Protein AF-A0A2E7W3U2-F1 (afdb_monomer_lite)

Sequence (146 aa):
MFILIRSLLITGAVSGIVGTTFWSLDQGFLKPFVLSIILQFIGFWIFNTISQRIFSIKERQLENERIAEFSKQGVEVDCAYCKTTNLVPVRFDVDNDFECINCGKPNAIYIGVTVTQKTTPLNVSPLMINTLNPDEQNAIDKLSSE

Structure (mmCIF, N/CA/C/O backbone):
data_AF-A0A2E7W3U2-F1
#
_entry.id   AF-A0A2E7W3U2-F1
#
loop_
_atom_site.group_PDB
_atom_site.id
_atom_site.type_symbol
_atom_site.label_atom_id
_atom_site.label_alt_id
_atom_site.label_comp_id
_atom_site.label_asym_id
_atom_site.label_entity_id
_atom_site.label_seq_id
_atom_site.pdbx_PDB_ins_code
_atom_site.Cartn_x
_atom_site.Cartn_y
_atom_site.Cartn_z
_atom_site.occupancy
_atom_site.B_iso_or_equiv
_atom_site.auth_seq_id
_atom_site.auth_comp_id
_atom_site.auth_asym_id
_atom_site.auth_atom_id
_atom_site.pdbx_PDB_model_num
ATOM 1 N N . MET A 1 1 ? 2.790 -13.403 -25.343 1.00 61.91 1 MET A N 1
ATOM 2 C CA . MET A 1 1 ? 3.566 -13.193 -26.590 1.00 61.91 1 MET A CA 1
ATOM 3 C C . MET A 1 1 ? 3.313 -11.822 -27.228 1.00 61.91 1 MET A C 1
ATOM 5 O O . MET A 1 1 ? 4.278 -11.112 -27.469 1.00 61.91 1 MET A O 1
ATOM 9 N N . PHE A 1 2 ? 2.055 -11.391 -27.409 1.00 76.00 2 PHE A N 1
ATOM 10 C CA . PHE A 1 2 ? 1.711 -10.076 -27.993 1.00 76.00 2 PHE A CA 1
ATOM 11 C C . PHE A 1 2 ? 2.346 -8.856 -27.298 1.00 76.00 2 PHE A C 1
ATOM 13 O O . PHE A 1 2 ? 2.768 -7.916 -27.966 1.00 76.00 2 PHE A O 1
ATOM 20 N N . ILE A 1 3 ? 2.462 -8.882 -25.966 1.00 80.31 3 ILE A N 1
ATOM 21 C CA . ILE A 1 3 ? 3.028 -7.770 -25.179 1.00 80.31 3 ILE A CA 1
ATOM 22 C C . ILE A 1 3 ? 4.522 -7.569 -25.484 1.00 80.31 3 ILE A C 1
ATOM 24 O O . ILE A 1 3 ? 4.974 -6.436 -25.635 1.00 80.31 3 ILE A O 1
ATOM 28 N N . LEU A 1 4 ? 5.273 -8.663 -25.648 1.00 78.12 4 LEU A N 1
ATOM 29 C CA . LEU A 1 4 ? 6.705 -8.612 -25.954 1.00 78.12 4 LEU A CA 1
ATOM 30 C C . LEU A 1 4 ? 6.955 -8.090 -27.371 1.00 78.12 4 LEU A C 1
ATOM 32 O O . LEU A 1 4 ? 7.824 -7.247 -27.567 1.00 78.12 4 LEU A O 1
ATOM 36 N N . ILE A 1 5 ? 6.145 -8.525 -28.341 1.00 83.00 5 ILE A N 1
ATOM 37 C CA . ILE A 1 5 ? 6.244 -8.075 -29.738 1.00 83.00 5 ILE A CA 1
ATOM 38 C C . ILE A 1 5 ? 5.933 -6.578 -29.849 1.00 83.00 5 ILE A C 1
ATOM 40 O O . ILE A 1 5 ? 6.670 -5.840 -30.499 1.00 83.00 5 ILE A O 1
ATOM 44 N N . ARG A 1 6 ? 4.877 -6.108 -29.172 1.00 83.31 6 ARG A N 1
ATOM 45 C CA . ARG A 1 6 ? 4.524 -4.683 -29.139 1.00 83.31 6 ARG A CA 1
ATOM 46 C C . ARG A 1 6 ? 5.644 -3.846 -28.529 1.00 83.31 6 ARG A C 1
ATOM 48 O O . ARG A 1 6 ? 5.964 -2.791 -29.066 1.00 83.31 6 ARG A O 1
ATOM 55 N N . SER A 1 7 ? 6.243 -4.319 -27.437 1.00 81.56 7 SER A N 1
ATOM 56 C CA . SER A 1 7 ? 7.363 -3.616 -26.815 1.00 81.56 7 SER A CA 1
ATOM 57 C C . SER A 1 7 ? 8.562 -3.545 -27.759 1.00 81.56 7 SER A C 1
ATOM 59 O O . SER A 1 7 ? 9.084 -2.458 -27.964 1.00 81.56 7 SER A O 1
ATOM 61 N N . LEU A 1 8 ? 8.943 -4.659 -28.391 1.00 83.06 8 LEU A N 1
ATOM 62 C CA . LEU A 1 8 ? 10.073 -4.705 -29.323 1.00 83.06 8 LEU A CA 1
ATOM 63 C C . LEU A 1 8 ? 9.873 -3.769 -30.528 1.00 83.06 8 LEU A C 1
ATOM 65 O O . LEU A 1 8 ? 10.804 -3.076 -30.929 1.00 83.06 8 LEU A O 1
ATOM 69 N N . LEU A 1 9 ? 8.653 -3.710 -31.075 1.00 86.12 9 LEU A N 1
ATOM 70 C CA . LEU A 1 9 ? 8.306 -2.812 -32.181 1.00 86.12 9 LEU A CA 1
ATOM 71 C C . LEU A 1 9 ? 8.429 -1.337 -31.792 1.00 86.12 9 LEU A C 1
ATOM 73 O O . LEU A 1 9 ? 8.960 -0.547 -32.567 1.00 86.12 9 LEU A O 1
ATOM 77 N N . ILE A 1 10 ? 7.972 -0.961 -30.595 1.00 85.44 10 ILE A N 1
ATOM 78 C CA . ILE A 1 10 ? 8.069 0.423 -30.110 1.00 85.44 10 ILE A CA 1
ATOM 79 C C . ILE A 1 10 ? 9.536 0.798 -29.872 1.00 85.44 10 ILE A C 1
ATOM 81 O O . ILE A 1 10 ? 9.979 1.842 -30.343 1.00 85.44 10 ILE A O 1
ATOM 85 N N . THR A 1 11 ? 10.309 -0.066 -29.208 1.00 87.38 11 THR A N 1
ATOM 86 C CA . THR A 1 11 ? 11.744 0.157 -28.966 1.00 87.38 11 THR A CA 1
ATOM 87 C C . THR A 1 11 ? 12.512 0.277 -30.290 1.00 87.38 11 THR A C 1
ATOM 89 O O . THR A 1 11 ? 13.345 1.170 -30.457 1.00 87.38 11 THR A O 1
ATOM 92 N N . GLY A 1 12 ? 12.186 -0.570 -31.274 1.00 85.69 12 GLY A N 1
ATOM 93 C CA . GLY A 1 12 ? 12.747 -0.525 -32.627 1.00 85.69 12 GLY A CA 1
ATOM 94 C C . GLY A 1 12 ? 12.378 0.745 -33.398 1.00 85.69 12 GLY A C 1
ATOM 95 O O . GLY A 1 12 ? 13.236 1.347 -34.037 1.00 85.69 12 GLY A O 1
ATOM 96 N N . ALA A 1 13 ? 11.130 1.205 -33.298 1.00 88.88 13 ALA A N 1
ATOM 97 C CA . ALA A 1 13 ? 10.684 2.435 -33.949 1.00 88.88 13 ALA A CA 1
ATOM 98 C C . ALA A 1 13 ? 11.379 3.677 -33.367 1.00 88.88 13 ALA A C 1
ATOM 100 O O . ALA A 1 13 ? 11.886 4.510 -34.117 1.00 88.88 13 ALA A O 1
ATOM 101 N N . VAL A 1 14 ? 11.463 3.783 -32.035 1.00 88.38 14 VAL A N 1
ATOM 102 C CA . VAL A 1 14 ? 12.111 4.923 -31.364 1.00 88.38 14 VAL A CA 1
ATOM 103 C C . VAL A 1 14 ? 13.614 4.942 -31.646 1.00 88.38 14 VAL A C 1
ATOM 105 O O . VAL A 1 14 ? 14.163 5.990 -31.980 1.00 88.38 14 VAL A O 1
ATOM 108 N N . SER A 1 15 ? 14.285 3.789 -31.561 1.00 87.81 15 SER A N 1
ATOM 109 C CA . SER A 1 15 ? 15.713 3.689 -31.897 1.00 87.81 15 SER A CA 1
ATOM 110 C C . SER A 1 15 ? 15.986 3.954 -33.380 1.00 87.81 15 SER A C 1
ATOM 112 O O . SER A 1 15 ? 16.972 4.610 -33.709 1.00 87.81 1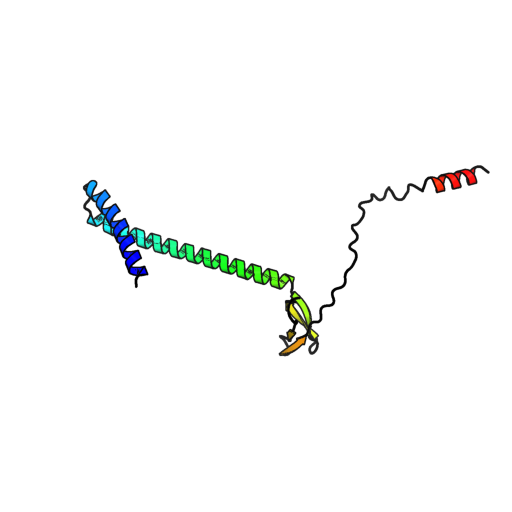5 SER A O 1
ATOM 114 N N . GLY A 1 16 ? 15.087 3.529 -34.272 1.00 85.38 16 GLY A N 1
ATOM 115 C CA . GLY A 1 16 ? 15.144 3.830 -35.701 1.00 85.38 16 GLY A CA 1
ATOM 116 C C . GLY A 1 16 ? 15.087 5.330 -35.988 1.00 85.38 16 GLY A C 1
ATOM 117 O O . GLY A 1 16 ? 15.941 5.834 -36.713 1.00 85.38 16 GLY A O 1
ATOM 118 N N . ILE A 1 17 ? 14.158 6.060 -35.358 1.00 87.81 17 ILE A N 1
ATOM 119 C CA . ILE A 1 17 ? 14.060 7.524 -35.493 1.00 87.81 17 ILE A CA 1
ATOM 120 C C . ILE A 1 17 ? 15.371 8.191 -35.054 1.00 87.81 17 ILE A C 1
ATOM 122 O O . ILE A 1 17 ? 15.937 8.982 -35.806 1.00 87.81 17 ILE A O 1
ATOM 126 N N . VAL A 1 18 ? 15.902 7.819 -33.885 1.00 86.12 18 VAL A N 1
ATOM 127 C CA . VAL A 1 18 ? 17.179 8.354 -33.379 1.00 86.12 18 VAL A CA 1
ATOM 128 C C . VAL A 1 18 ? 18.353 7.991 -34.299 1.00 86.12 18 VAL A C 1
ATOM 130 O O . VAL A 1 18 ? 19.235 8.808 -34.535 1.00 86.12 18 VAL A O 1
ATOM 133 N N . GLY A 1 19 ? 18.368 6.790 -34.876 1.00 83.38 19 GLY A N 1
ATOM 134 C CA . GLY A 1 19 ? 19.380 6.403 -35.860 1.00 83.38 19 GLY A CA 1
ATOM 135 C C . GLY A 1 19 ? 19.318 7.260 -37.129 1.00 83.38 19 GLY A C 1
ATOM 136 O O . GLY A 1 19 ? 20.352 7.714 -37.619 1.00 83.38 19 GLY A O 1
ATOM 137 N N . THR A 1 20 ? 18.112 7.525 -37.647 1.00 84.31 20 THR A N 1
ATOM 138 C CA . THR A 1 20 ? 17.925 8.329 -38.868 1.00 84.31 20 THR A CA 1
ATOM 139 C C . THR A 1 20 ? 18.300 9.798 -38.687 1.00 84.31 20 THR A C 1
ATOM 141 O O . THR A 1 20 ? 18.879 10.388 -39.597 1.00 84.31 20 THR A O 1
ATOM 144 N N . THR A 1 21 ? 18.044 10.389 -37.515 1.00 83.00 21 THR A N 1
ATOM 145 C CA . THR A 1 21 ? 18.410 11.788 -37.246 1.00 83.00 21 THR A CA 1
ATOM 146 C C . THR A 1 21 ? 19.923 11.978 -37.184 1.00 83.00 21 THR A C 1
ATOM 148 O O . THR A 1 21 ? 20.436 12.963 -37.708 1.00 83.00 21 THR A O 1
ATOM 151 N N . PHE A 1 22 ? 20.653 11.017 -36.617 1.00 81.62 22 PHE A N 1
ATOM 152 C CA . PHE A 1 22 ? 22.115 11.057 -36.581 1.00 81.62 22 PHE A CA 1
ATOM 153 C C . PHE A 1 22 ? 22.768 10.698 -37.921 1.00 81.62 22 PHE A C 1
ATOM 155 O O . PHE A 1 22 ? 23.828 11.237 -38.235 1.00 81.62 22 PHE A O 1
ATOM 162 N N . TRP A 1 23 ? 22.123 9.869 -38.751 1.00 79.12 23 TRP A N 1
ATOM 163 C CA . TRP A 1 23 ? 22.583 9.640 -40.124 1.00 79.12 23 TRP A CA 1
ATOM 164 C C . TRP A 1 23 ? 22.572 10.930 -40.956 1.00 79.12 23 TRP A C 1
ATOM 166 O O . TRP A 1 23 ? 23.508 11.176 -41.710 1.00 79.12 23 TRP A O 1
ATOM 176 N N . SER A 1 24 ? 21.583 11.806 -40.746 1.00 80.25 24 SER A N 1
ATOM 177 C CA . SER A 1 24 ? 21.532 13.133 -41.382 1.00 80.25 24 SER A CA 1
ATOM 178 C C . SER A 1 24 ? 22.647 14.092 -40.929 1.00 80.25 24 SER A C 1
ATOM 180 O O . SER A 1 24 ? 22.813 15.147 -41.536 1.00 80.25 24 SER A O 1
ATOM 182 N N . LEU A 1 25 ? 23.388 13.755 -39.869 1.00 82.25 25 LEU A N 1
ATOM 183 C CA . LEU A 1 25 ? 24.505 14.529 -39.312 1.00 82.25 25 LEU A CA 1
ATOM 184 C C . LEU A 1 25 ? 25.873 13.918 -39.678 1.00 82.25 25 LEU A C 1
ATOM 186 O O . LEU A 1 25 ? 26.872 14.207 -39.022 1.00 82.25 25 LEU A O 1
ATOM 190 N N . ASP A 1 26 ? 25.911 13.044 -40.691 1.00 79.44 26 ASP A N 1
ATOM 191 C CA . ASP A 1 26 ? 27.107 12.352 -41.203 1.00 79.44 26 ASP A CA 1
ATOM 192 C C . ASP A 1 26 ? 27.824 11.441 -40.180 1.00 79.44 26 ASP A C 1
ATOM 194 O O . ASP A 1 26 ? 28.917 10.920 -40.409 1.00 79.44 26 ASP A O 1
ATOM 198 N N . GLN A 1 27 ? 27.181 11.173 -39.040 1.00 73.06 27 GLN A N 1
ATOM 199 C CA . GLN A 1 27 ? 27.623 10.179 -38.070 1.00 73.06 27 GLN A CA 1
ATOM 200 C C . GLN A 1 27 ? 26.844 8.886 -38.311 1.00 73.06 27 GLN A C 1
ATOM 202 O O . GLN A 1 27 ? 25.679 8.770 -37.947 1.00 73.06 27 GLN A O 1
ATOM 207 N N . GLY A 1 28 ? 27.484 7.916 -38.971 1.00 80.69 28 GLY A N 1
ATOM 208 C CA . GLY A 1 28 ? 26.854 6.681 -39.453 1.00 80.69 28 GLY A CA 1
ATOM 209 C C . GLY A 1 28 ? 25.810 6.047 -38.513 1.00 80.69 28 GLY A C 1
ATOM 210 O O . GLY A 1 28 ? 26.021 5.923 -37.309 1.00 80.69 28 GLY A O 1
ATOM 211 N N . PHE A 1 29 ? 24.711 5.575 -39.108 1.00 83.31 29 PHE A N 1
ATOM 212 C CA . PHE A 1 29 ? 23.467 5.108 -38.470 1.00 83.31 29 PHE A CA 1
ATOM 213 C C . PHE A 1 29 ? 23.632 4.108 -37.310 1.00 83.31 29 PHE A C 1
ATOM 215 O O . PHE A 1 29 ? 22.873 4.113 -36.341 1.00 83.31 29 PHE A O 1
ATOM 222 N N . LEU A 1 30 ? 24.626 3.227 -37.400 1.00 83.12 30 LEU A N 1
ATOM 223 C CA . LEU A 1 30 ? 24.712 2.029 -36.562 1.00 83.12 30 LEU A CA 1
ATOM 224 C C . LEU A 1 30 ? 25.099 2.339 -35.103 1.00 83.12 30 LEU A C 1
ATOM 226 O O . LEU A 1 30 ? 24.573 1.723 -34.177 1.00 83.12 30 LEU A O 1
ATOM 230 N N . LYS A 1 31 ? 25.975 3.328 -34.882 1.00 84.81 31 LYS A N 1
ATOM 231 C CA . LYS A 1 31 ? 26.423 3.747 -33.540 1.00 84.81 31 LYS A CA 1
ATOM 232 C C . LYS A 1 31 ? 25.294 4.353 -32.678 1.00 84.81 31 LYS A C 1
ATOM 234 O O . LYS A 1 31 ? 25.079 3.853 -31.573 1.00 84.81 31 LYS A O 1
ATOM 239 N N . PRO A 1 32 ? 24.553 5.382 -33.136 1.00 86.56 32 PRO A N 1
ATOM 240 C CA . PRO A 1 32 ? 23.467 5.991 -32.361 1.00 86.56 32 PRO A CA 1
ATOM 241 C C . PRO A 1 32 ? 22.279 5.039 -32.168 1.00 86.56 32 PRO A C 1
ATOM 243 O O . PRO A 1 32 ? 21.644 5.063 -31.114 1.00 86.56 32 PRO A O 1
ATOM 246 N N . PHE A 1 33 ? 22.017 4.147 -33.131 1.00 86.44 33 PHE A N 1
ATOM 247 C CA . PHE A 1 33 ? 20.966 3.135 -33.022 1.00 86.44 33 PHE A CA 1
ATOM 248 C C . PHE A 1 33 ? 21.196 2.199 -31.825 1.00 86.44 33 PHE A C 1
ATOM 250 O O . PHE A 1 33 ? 20.342 2.105 -30.942 1.00 86.44 33 PHE A O 1
ATOM 257 N N . VAL A 1 34 ? 22.377 1.575 -31.732 1.00 87.06 34 VAL A N 1
ATOM 258 C CA . VAL A 1 34 ? 22.712 0.657 -30.627 1.00 87.06 34 VAL A CA 1
ATOM 259 C C . VAL A 1 34 ? 22.729 1.385 -29.281 1.00 87.06 34 VAL A C 1
ATOM 261 O O . VAL A 1 34 ? 22.192 0.875 -28.297 1.00 87.06 34 VAL A O 1
ATOM 264 N N . LEU A 1 35 ? 23.278 2.604 -29.240 1.00 88.69 35 LEU A N 1
ATOM 265 C CA . LEU A 1 35 ? 23.303 3.420 -28.025 1.00 88.69 35 LEU A CA 1
ATOM 266 C C . LEU A 1 35 ? 21.886 3.729 -27.517 1.00 88.69 35 LEU A C 1
ATOM 268 O O . LEU A 1 35 ? 21.615 3.618 -26.321 1.00 88.69 35 LEU A O 1
ATOM 272 N N . SER A 1 36 ? 20.969 4.071 -28.424 1.00 88.88 36 SER A N 1
ATOM 273 C CA . SER A 1 36 ? 19.583 4.383 -28.069 1.00 88.88 36 SER A CA 1
ATOM 274 C C . SER A 1 36 ? 18.829 3.171 -27.511 1.00 88.88 36 SER A C 1
ATOM 276 O O . SER A 1 36 ? 18.055 3.328 -26.569 1.00 88.88 36 SER A O 1
ATOM 278 N N . ILE A 1 37 ? 19.093 1.961 -28.018 1.00 89.38 37 ILE A N 1
ATOM 279 C CA . ILE A 1 37 ? 18.500 0.722 -27.494 1.00 89.38 37 ILE A CA 1
ATOM 280 C C . ILE A 1 37 ? 18.967 0.478 -26.060 1.00 89.38 37 ILE A C 1
ATOM 282 O O . ILE A 1 37 ? 18.144 0.235 -25.179 1.00 89.38 37 ILE A O 1
ATOM 286 N N . ILE A 1 38 ? 20.274 0.587 -25.806 1.00 91.06 38 ILE A N 1
ATOM 287 C CA . ILE A 1 38 ? 20.842 0.400 -24.464 1.00 91.06 38 ILE A CA 1
ATOM 288 C C . ILE A 1 38 ? 20.224 1.402 -23.483 1.00 91.06 38 ILE A C 1
ATOM 290 O O . ILE A 1 38 ? 19.775 1.019 -22.401 1.00 91.06 38 ILE A O 1
ATOM 294 N N . LEU A 1 39 ? 20.136 2.674 -23.879 1.00 90.69 39 LEU A N 1
ATOM 295 C CA . LEU A 1 39 ? 19.552 3.720 -23.044 1.00 90.69 39 LEU A CA 1
ATOM 296 C C . LEU A 1 39 ? 18.069 3.457 -22.742 1.00 90.69 39 LEU A C 1
ATOM 298 O O . LEU A 1 39 ? 17.636 3.636 -21.605 1.00 90.69 39 LEU A O 1
ATOM 302 N N . GLN A 1 40 ? 17.299 2.992 -23.729 1.00 89.62 40 GLN A N 1
ATOM 303 C CA . GLN A 1 40 ? 15.891 2.636 -23.541 1.00 89.62 40 GLN A CA 1
ATOM 304 C C . GLN A 1 40 ? 15.719 1.472 -22.558 1.00 89.62 40 GLN A C 1
ATOM 306 O O . GLN A 1 40 ? 14.835 1.533 -21.705 1.00 89.62 40 GLN A O 1
ATOM 311 N N . PHE A 1 41 ? 16.581 0.451 -22.612 1.00 90.81 41 PHE A N 1
ATOM 312 C CA . PHE A 1 41 ? 16.555 -0.653 -21.646 1.00 90.81 41 PHE A CA 1
ATOM 313 C C . PHE A 1 41 ? 16.864 -0.187 -20.220 1.00 90.81 41 PHE A C 1
ATOM 315 O O . PHE A 1 41 ? 16.151 -0.560 -19.287 1.00 90.81 41 PHE A O 1
ATOM 322 N N . ILE A 1 42 ? 17.885 0.658 -20.048 1.00 92.31 42 ILE A N 1
ATOM 323 C CA . ILE A 1 42 ? 18.246 1.216 -18.737 1.00 92.31 42 ILE A CA 1
ATOM 324 C C . ILE A 1 42 ? 17.103 2.083 -18.196 1.00 92.31 42 ILE A C 1
ATOM 326 O O . ILE A 1 42 ? 16.680 1.910 -17.052 1.00 92.31 42 ILE A O 1
ATOM 330 N N . GLY A 1 43 ? 16.558 2.978 -19.024 1.00 90.62 43 GLY A N 1
ATOM 331 C CA . GLY A 1 43 ? 15.437 3.837 -18.647 1.00 90.62 43 GLY A CA 1
ATOM 332 C C . GLY A 1 43 ? 14.200 3.032 -18.248 1.00 90.62 43 GLY A C 1
ATOM 333 O O . GLY A 1 43 ? 13.586 3.312 -17.219 1.00 90.62 43 GLY A O 1
ATOM 334 N N . PHE A 1 44 ? 13.877 1.982 -19.005 1.00 90.94 44 PHE A N 1
ATOM 335 C CA . PHE A 1 44 ? 12.764 1.091 -18.689 1.00 90.94 44 PHE A CA 1
ATOM 336 C C . PHE A 1 44 ? 12.976 0.340 -17.369 1.00 90.94 44 PHE A C 1
ATOM 338 O O . PHE A 1 44 ? 12.053 0.248 -16.560 1.00 90.94 44 PHE A O 1
ATOM 345 N N . TRP A 1 45 ? 14.189 -0.156 -17.112 1.00 90.31 45 TRP A N 1
ATOM 346 C CA . TRP A 1 45 ? 14.517 -0.840 -15.860 1.00 90.31 45 TRP A CA 1
ATOM 347 C C . TRP A 1 45 ? 14.345 0.072 -14.638 1.00 90.31 45 TRP A C 1
ATOM 349 O O . TRP A 1 45 ? 13.714 -0.322 -13.650 1.00 90.31 45 TRP A O 1
ATOM 359 N N . ILE A 1 46 ? 14.831 1.315 -14.725 1.00 93.56 46 ILE A N 1
ATOM 360 C CA . ILE A 1 46 ? 14.662 2.321 -13.669 1.00 93.56 46 ILE A CA 1
ATOM 361 C C . ILE A 1 46 ? 13.177 2.641 -13.474 1.00 93.56 46 ILE A C 1
ATOM 363 O O . ILE A 1 46 ? 12.676 2.589 -12.350 1.00 93.56 46 ILE A O 1
ATOM 367 N N . PHE A 1 47 ? 12.455 2.925 -14.559 1.00 93.50 47 PHE A N 1
ATOM 368 C CA . PHE A 1 47 ? 11.037 3.270 -14.501 1.00 93.50 47 PHE A CA 1
ATOM 369 C C . PHE A 1 47 ? 10.189 2.154 -13.882 1.00 93.50 47 PHE A C 1
ATOM 371 O O . PHE A 1 47 ? 9.340 2.421 -13.029 1.00 93.50 47 PHE A O 1
ATOM 378 N N . ASN A 1 48 ? 10.441 0.901 -14.266 1.00 91.44 48 ASN A N 1
ATOM 379 C CA . ASN A 1 48 ? 9.739 -0.251 -13.713 1.00 91.44 48 ASN A CA 1
ATOM 380 C C . ASN A 1 48 ? 10.038 -0.417 -12.215 1.00 91.44 48 ASN A C 1
ATOM 382 O O . ASN A 1 48 ? 9.120 -0.604 -11.418 1.00 91.44 48 ASN A O 1
ATOM 386 N N . THR A 1 49 ? 11.302 -0.253 -11.814 1.00 92.50 49 THR A N 1
ATOM 387 C CA . THR A 1 49 ? 11.714 -0.319 -10.403 1.00 92.50 49 THR A CA 1
ATOM 388 C C . THR A 1 49 ? 11.030 0.759 -9.561 1.00 92.50 49 THR A C 1
ATOM 390 O O . THR A 1 49 ? 10.526 0.474 -8.474 1.00 92.50 49 THR A O 1
ATOM 393 N N . ILE A 1 50 ? 10.979 2.000 -10.052 1.00 94.31 50 ILE A N 1
ATOM 394 C CA . ILE A 1 50 ? 10.321 3.109 -9.349 1.00 94.31 50 ILE A CA 1
ATOM 395 C C . ILE A 1 50 ? 8.811 2.877 -9.276 1.00 94.31 50 ILE A C 1
ATOM 397 O O . ILE A 1 50 ? 8.224 3.015 -8.204 1.00 94.31 50 ILE A O 1
ATOM 401 N N . SER A 1 51 ? 8.187 2.481 -10.386 1.00 90.81 51 SER A N 1
ATOM 402 C CA . SER A 1 51 ? 6.744 2.241 -10.440 1.00 90.81 51 SER A CA 1
ATOM 403 C C . SER A 1 51 ? 6.328 1.165 -9.442 1.00 90.81 51 SER A C 1
ATOM 405 O O . SER A 1 51 ? 5.444 1.404 -8.623 1.00 90.81 51 SER A O 1
ATOM 407 N N . GLN A 1 52 ? 7.018 0.021 -9.430 1.00 90.44 52 GLN A N 1
ATOM 408 C CA . GLN A 1 52 ? 6.749 -1.058 -8.476 1.00 90.44 52 GLN A CA 1
ATOM 409 C C . GLN A 1 52 ? 6.898 -0.596 -7.022 1.00 90.44 52 GLN A C 1
ATOM 411 O O . GLN A 1 52 ? 6.050 -0.910 -6.186 1.00 90.44 52 GLN A O 1
ATOM 416 N N . ARG A 1 53 ? 7.922 0.214 -6.718 1.00 91.81 53 ARG A N 1
ATOM 417 C CA . ARG A 1 53 ? 8.086 0.794 -5.377 1.00 91.81 53 ARG A CA 1
ATOM 418 C C . ARG A 1 53 ? 6.904 1.683 -4.996 1.00 91.81 53 ARG A C 1
ATOM 420 O O . ARG A 1 53 ? 6.372 1.516 -3.903 1.00 91.81 53 ARG A O 1
ATOM 427 N N . ILE A 1 54 ? 6.452 2.568 -5.884 1.00 93.31 54 ILE A N 1
ATOM 428 C CA . ILE A 1 54 ? 5.304 3.451 -5.617 1.00 93.31 54 ILE A CA 1
ATOM 429 C C . ILE A 1 54 ? 4.034 2.637 -5.339 1.00 93.31 54 ILE A C 1
ATOM 431 O O . ILE A 1 54 ? 3.325 2.941 -4.381 1.00 93.31 54 ILE A O 1
ATOM 435 N N . PHE A 1 55 ? 3.759 1.595 -6.130 1.00 92.06 55 PHE A N 1
ATOM 436 C CA . PHE A 1 55 ? 2.602 0.724 -5.896 1.00 92.06 55 PHE A CA 1
ATOM 437 C C . PHE A 1 55 ? 2.691 0.021 -4.539 1.00 92.06 55 PHE A C 1
ATOM 439 O O . PHE A 1 55 ? 1.749 0.106 -3.756 1.00 92.06 55 PHE A O 1
ATOM 446 N N . SER A 1 56 ? 3.850 -0.551 -4.205 1.00 89.75 56 SER A N 1
ATOM 447 C CA . SER A 1 56 ? 4.035 -1.239 -2.921 1.00 89.75 56 SER A CA 1
ATOM 448 C C . SER A 1 56 ? 3.883 -0.314 -1.704 1.00 89.75 56 SER A C 1
ATOM 450 O O . SER A 1 56 ? 3.385 -0.729 -0.661 1.00 89.75 56 SER A O 1
ATOM 452 N N . ILE A 1 57 ? 4.277 0.960 -1.823 1.00 92.75 57 ILE A N 1
ATOM 453 C CA . ILE A 1 57 ? 4.102 1.950 -0.751 1.00 92.75 57 ILE A CA 1
ATOM 454 C C . ILE A 1 57 ? 2.620 2.280 -0.566 1.00 92.75 57 ILE A C 1
ATOM 456 O O . ILE A 1 57 ? 2.151 2.333 0.568 1.00 92.75 57 ILE A O 1
ATOM 460 N N . LYS A 1 58 ? 1.877 2.470 -1.663 1.00 93.50 58 LYS A N 1
ATOM 461 C CA . LYS A 1 58 ? 0.435 2.748 -1.604 1.00 93.50 58 LYS A CA 1
ATOM 462 C C . LYS A 1 58 ? -0.349 1.584 -1.006 1.00 93.50 58 LYS A C 1
ATOM 464 O O . LYS A 1 58 ? -1.227 1.816 -0.185 1.00 93.50 58 LYS A O 1
ATOM 469 N N . GLU A 1 59 ? -0.015 0.349 -1.372 1.00 93.50 59 GLU A N 1
ATOM 470 C CA . GLU A 1 59 ? -0.641 -0.845 -0.789 1.00 93.50 59 GLU A CA 1
ATOM 471 C C . GLU A 1 59 ? -0.428 -0.908 0.724 1.00 93.50 59 GLU A C 1
ATOM 473 O O . GLU A 1 59 ? -1.391 -1.056 1.471 1.00 93.50 59 GLU A O 1
ATOM 478 N N . ARG A 1 60 ? 0.807 -0.682 1.189 1.00 92.31 60 ARG A N 1
ATOM 479 C CA . ARG A 1 60 ? 1.119 -0.639 2.627 1.00 92.31 60 ARG A CA 1
ATOM 480 C C . ARG A 1 60 ? 0.393 0.486 3.360 1.00 92.31 60 ARG A C 1
ATOM 482 O O . ARG A 1 60 ? -0.005 0.308 4.504 1.00 92.31 60 ARG A O 1
ATOM 489 N N . GLN A 1 61 ? 0.232 1.650 2.730 1.00 94.00 61 GLN A N 1
ATOM 490 C CA . GLN A 1 61 ? -0.530 2.754 3.320 1.00 94.00 61 GLN A CA 1
ATOM 491 C C . GLN A 1 61 ? -2.008 2.393 3.482 1.00 94.00 61 GLN A C 1
ATOM 493 O O . GLN A 1 61 ? -2.556 2.609 4.558 1.00 94.00 61 GLN A O 1
ATOM 498 N N . LEU A 1 62 ? -2.620 1.792 2.460 1.00 92.38 62 LEU A N 1
ATOM 499 C CA . LEU A 1 62 ? -4.013 1.343 2.515 1.00 92.38 62 LEU A CA 1
ATOM 500 C C . LEU A 1 62 ? -4.222 0.229 3.546 1.00 92.38 62 LEU A C 1
ATOM 502 O O . LEU A 1 62 ? -5.237 0.206 4.236 1.00 92.38 62 LEU A O 1
ATOM 506 N N . GLU A 1 63 ? -3.270 -0.694 3.666 1.00 91.06 63 GLU A N 1
ATOM 507 C CA . GLU A 1 63 ? -3.311 -1.747 4.681 1.00 91.06 63 GLU A CA 1
ATOM 508 C C . GLU A 1 63 ? -3.202 -1.163 6.095 1.00 91.06 63 GLU A C 1
ATOM 510 O O . GLU A 1 63 ? -4.022 -1.478 6.956 1.00 91.06 63 GLU A O 1
ATOM 515 N N . ASN A 1 64 ? -2.262 -0.241 6.315 1.00 91.06 64 ASN A N 1
ATOM 516 C CA . ASN A 1 64 ? -2.120 0.454 7.593 1.00 91.06 64 ASN A CA 1
ATOM 517 C C . ASN A 1 64 ? -3.361 1.277 7.951 1.00 91.06 64 ASN A C 1
ATOM 519 O O . ASN A 1 64 ? -3.743 1.311 9.117 1.00 91.06 64 ASN A O 1
ATOM 523 N N . GLU A 1 65 ? -3.994 1.932 6.977 1.00 89.38 65 GLU A N 1
ATOM 524 C CA . GLU A 1 65 ? -5.227 2.689 7.196 1.00 89.38 65 GLU A CA 1
ATOM 525 C C . GLU A 1 65 ? -6.379 1.769 7.607 1.00 89.38 65 GLU A C 1
ATOM 527 O O . GLU A 1 65 ? -7.053 2.054 8.595 1.00 89.38 65 GLU A O 1
ATOM 532 N N . ARG A 1 66 ? -6.532 0.608 6.953 1.00 83.69 66 ARG A N 1
ATOM 533 C CA . ARG A 1 66 ? -7.495 -0.415 7.391 1.00 83.69 66 ARG A CA 1
ATOM 534 C C . ARG A 1 66 ? -7.207 -0.894 8.807 1.00 83.69 66 ARG A C 1
ATOM 536 O O . ARG A 1 66 ? -8.123 -0.953 9.618 1.00 83.69 66 ARG A O 1
ATOM 543 N N . ILE A 1 67 ? -5.953 -1.223 9.126 1.00 82.06 67 ILE A N 1
ATOM 544 C CA . ILE A 1 67 ? -5.570 -1.665 10.477 1.00 82.06 67 ILE A CA 1
ATOM 545 C C . ILE A 1 67 ? -5.860 -0.562 11.504 1.00 82.06 67 ILE A C 1
ATOM 547 O O . ILE A 1 67 ? -6.349 -0.861 12.590 1.00 82.06 67 ILE A O 1
ATOM 551 N N . ALA A 1 68 ? -5.601 0.704 11.170 1.00 83.62 68 ALA A N 1
ATOM 552 C CA . ALA A 1 68 ? -5.877 1.845 12.039 1.00 83.62 68 ALA A CA 1
ATOM 553 C C . ALA A 1 68 ? -7.381 2.105 12.226 1.00 83.62 68 ALA A C 1
ATOM 555 O O . ALA A 1 68 ? -7.805 2.582 13.276 1.00 83.62 68 ALA A O 1
ATOM 556 N N . GLU A 1 69 ? -8.202 1.821 11.221 1.00 79.94 69 GLU A N 1
ATOM 557 C CA . GLU A 1 69 ? -9.655 1.906 11.339 1.00 79.94 69 GLU A CA 1
ATOM 558 C C . GLU A 1 69 ? -10.212 0.754 12.183 1.00 79.94 69 GLU A C 1
ATOM 560 O O . GLU A 1 69 ? -11.011 0.989 13.090 1.00 79.94 69 GLU A O 1
ATOM 565 N N . PHE A 1 70 ? -9.706 -0.466 11.982 1.00 72.25 70 PHE A N 1
ATOM 566 C CA . PHE A 1 70 ? -10.046 -1.613 12.824 1.00 72.25 70 PHE A CA 1
ATOM 567 C C . PHE A 1 70 ? -9.582 -1.435 14.272 1.00 72.25 70 PHE A C 1
ATOM 569 O O . PHE A 1 70 ? -10.308 -1.808 15.191 1.00 72.25 70 PHE A O 1
ATOM 576 N N . SER A 1 71 ? -8.417 -0.824 14.506 1.00 71.12 71 SER A N 1
ATOM 577 C CA . SER A 1 71 ? -7.916 -0.591 15.865 1.00 71.12 71 SER A CA 1
ATOM 578 C C . SER A 1 71 ? -8.744 0.439 16.634 1.00 71.12 71 SER A C 1
ATOM 580 O O . SER A 1 71 ? -8.875 0.317 17.848 1.00 71.12 71 SER A O 1
ATOM 582 N N . LYS A 1 72 ? -9.377 1.405 15.952 1.00 72.06 72 LYS A N 1
ATOM 583 C CA . LYS A 1 72 ? -10.326 2.346 16.580 1.00 72.06 72 LYS A CA 1
ATOM 584 C C . LYS A 1 72 ? -11.627 1.683 17.040 1.00 72.06 72 LYS A C 1
ATOM 586 O O . LYS A 1 72 ? -12.313 2.248 17.884 1.00 72.06 72 LYS A O 1
ATOM 591 N N . GLN A 1 73 ? -11.977 0.529 16.475 1.00 75.31 73 GLN A N 1
ATOM 592 C CA . GLN A 1 73 ? -13.193 -0.228 16.800 1.00 75.31 73 GLN A CA 1
ATOM 593 C C . GLN A 1 73 ? -12.905 -1.443 17.702 1.00 75.31 73 GLN A C 1
ATOM 595 O O . GLN A 1 73 ? -13.811 -2.217 18.010 1.00 75.31 73 GLN A O 1
ATOM 600 N N . GLY A 1 74 ? -11.648 -1.629 18.120 1.00 80.56 74 GLY A N 1
ATOM 601 C CA . GLY A 1 74 ? -11.251 -2.683 19.046 1.00 80.56 74 GLY A CA 1
ATOM 602 C C . GLY A 1 74 ? -11.697 -2.367 20.469 1.00 80.56 74 GLY A C 1
ATOM 603 O O . GLY A 1 74 ? -11.380 -1.302 20.993 1.00 80.56 74 GLY A O 1
ATOM 604 N N . VAL A 1 75 ? -12.406 -3.299 21.104 1.00 84.56 75 VAL A N 1
ATOM 605 C CA . VAL A 1 75 ? -12.738 -3.225 22.531 1.00 84.56 75 VAL A CA 1
ATOM 606 C C . VAL A 1 75 ? -11.940 -4.297 23.260 1.00 84.56 75 VAL A C 1
ATOM 608 O O . VAL A 1 75 ? -11.862 -5.446 22.818 1.00 84.56 75 VAL A O 1
ATOM 611 N N . GLU A 1 76 ? -11.324 -3.915 24.373 1.00 87.69 76 GLU A N 1
ATOM 612 C CA . GLU A 1 76 ? -10.710 -4.863 25.295 1.00 87.69 76 GLU A CA 1
ATOM 613 C C . GLU A 1 76 ? -11.816 -5.567 26.081 1.00 87.69 76 GLU A C 1
ATOM 615 O O . GLU A 1 76 ? -12.562 -4.940 26.834 1.00 87.69 76 GLU A O 1
ATOM 620 N N . VAL A 1 77 ? -11.947 -6.875 25.871 1.00 88.94 77 VAL A N 1
ATOM 621 C CA . VAL A 1 77 ? -12.949 -7.708 26.536 1.00 88.94 77 VAL A CA 1
ATOM 622 C C . VAL A 1 77 ? -12.279 -8.869 27.252 1.00 88.94 77 VAL A C 1
ATOM 624 O O . VAL A 1 77 ? -11.365 -9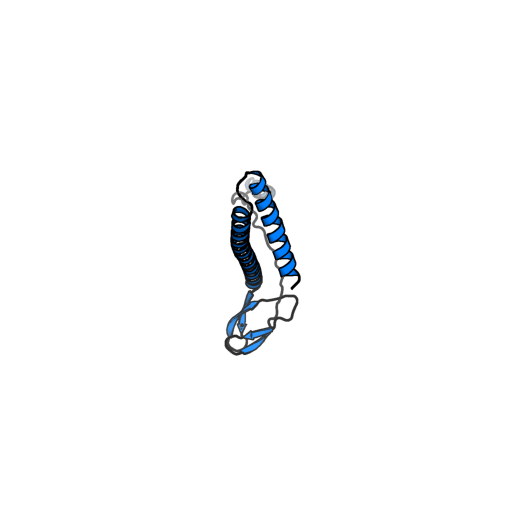.518 26.734 1.00 88.94 77 VAL A O 1
ATOM 627 N N . ASP A 1 78 ? -12.757 -9.165 28.454 1.00 92.50 78 ASP A N 1
ATOM 628 C CA . ASP A 1 78 ? -12.291 -10.322 29.206 1.00 92.50 78 ASP A CA 1
ATOM 629 C C . ASP A 1 78 ? -12.989 -11.589 28.719 1.00 92.50 78 ASP A C 1
ATOM 631 O O . ASP A 1 78 ? -14.216 -11.660 28.622 1.00 92.50 78 ASP A O 1
ATOM 635 N N . CYS A 1 79 ? -12.206 -12.634 28.456 1.00 91.56 79 CYS A N 1
ATOM 636 C CA . CYS A 1 79 ? -12.747 -13.943 28.108 1.00 91.56 79 CYS A CA 1
ATOM 637 C C . CYS A 1 79 ? -13.643 -14.484 29.237 1.00 91.56 79 CYS A C 1
ATOM 639 O O . CYS A 1 79 ? -13.242 -14.502 30.406 1.00 91.56 79 CYS A O 1
ATOM 641 N N . ALA A 1 80 ? -14.826 -15.007 28.901 1.00 93.00 80 ALA A N 1
ATOM 642 C CA . ALA A 1 80 ? -15.771 -15.534 29.885 1.00 93.00 80 ALA A CA 1
ATOM 643 C C . ALA A 1 80 ? -15.212 -16.746 30.651 1.00 93.00 80 ALA A C 1
ATOM 645 O O . ALA A 1 80 ? -15.563 -16.953 31.813 1.00 93.00 80 ALA A O 1
ATOM 646 N N . TYR A 1 81 ? -14.314 -17.511 30.020 1.00 92.62 81 TYR A N 1
ATOM 647 C CA . TYR A 1 81 ? -13.728 -18.727 30.585 1.00 92.62 81 TYR A CA 1
ATOM 648 C C . TYR A 1 81 ? -12.463 -18.465 31.403 1.00 92.62 81 TYR A C 1
ATOM 650 O O . TYR A 1 81 ? -12.395 -18.862 32.562 1.00 92.62 81 TYR A O 1
ATOM 658 N N . CYS A 1 82 ? -11.446 -17.840 30.800 1.00 92.75 82 CYS A N 1
ATOM 659 C CA . CYS A 1 82 ? -10.121 -17.700 31.416 1.00 92.75 82 CYS A CA 1
ATOM 660 C C . CYS A 1 82 ? -9.846 -16.308 31.994 1.00 92.75 82 CYS A C 1
ATOM 662 O O . CYS A 1 82 ? -8.779 -16.108 32.567 1.00 92.75 82 CYS A O 1
ATOM 664 N N . LYS A 1 83 ? -10.774 -15.350 31.831 1.00 92.94 83 LYS A N 1
ATOM 665 C CA . LYS A 1 83 ? -10.659 -13.960 32.317 1.00 92.94 83 LYS A CA 1
ATOM 666 C C . LYS A 1 83 ? -9.428 -13.200 31.816 1.00 92.94 83 LYS A C 1
ATOM 668 O O . LYS A 1 83 ? -9.079 -12.161 32.355 1.00 92.94 83 LYS A O 1
ATOM 673 N N . THR A 1 84 ? -8.773 -13.704 30.774 1.00 92.12 84 THR A N 1
ATOM 674 C CA . THR A 1 84 ? -7.699 -12.988 30.087 1.00 92.12 84 THR A CA 1
ATOM 675 C C . THR A 1 84 ? -8.315 -11.969 29.137 1.00 92.12 84 THR A C 1
ATOM 677 O O . THR A 1 84 ? -9.229 -12.312 28.379 1.00 92.12 84 THR A O 1
ATOM 680 N N . THR A 1 85 ? -7.798 -10.747 29.162 1.00 90.88 85 THR A N 1
ATOM 681 C CA . THR A 1 85 ? -8.206 -9.659 28.275 1.00 90.88 85 THR A CA 1
ATOM 682 C C . THR A 1 85 ? -7.748 -9.940 26.844 1.00 90.88 85 THR A C 1
ATOM 684 O O . THR A 1 85 ? -6.607 -10.339 26.613 1.00 90.88 85 THR A O 1
ATOM 687 N N . ASN A 1 86 ? -8.647 -9.768 25.878 1.00 89.38 86 ASN A N 1
ATOM 688 C CA . ASN A 1 86 ? -8.358 -9.857 24.450 1.00 89.38 86 ASN A CA 1
ATOM 689 C C . ASN A 1 86 ? -8.852 -8.578 23.770 1.00 89.38 86 ASN A C 1
ATOM 691 O O . ASN A 1 86 ? -9.913 -8.063 24.117 1.00 89.38 86 ASN A O 1
ATOM 695 N N . LEU A 1 87 ? -8.097 -8.084 22.790 1.00 88.62 87 LEU A N 1
ATOM 696 C CA . LEU A 1 87 ? -8.526 -6.976 21.944 1.00 88.62 87 LEU A CA 1
ATOM 697 C C . LEU A 1 87 ? -9.279 -7.549 20.743 1.00 88.62 87 LEU A C 1
ATOM 699 O O . LEU A 1 87 ? -8.677 -8.218 19.902 1.00 88.62 87 LEU A O 1
ATOM 703 N N . VAL A 1 88 ? -10.586 -7.303 20.674 1.00 87.31 88 VAL A N 1
ATOM 704 C CA . VAL A 1 88 ? -11.450 -7.845 19.617 1.00 87.31 88 VAL A CA 1
ATOM 705 C C . VAL A 1 88 ? -12.065 -6.687 18.830 1.00 87.31 88 VAL A C 1
ATOM 707 O O . VAL A 1 88 ? -12.591 -5.759 19.450 1.00 87.31 88 VAL A O 1
ATOM 710 N N . PRO A 1 89 ? -12.006 -6.695 17.485 1.00 86.62 89 PRO A N 1
ATOM 711 C CA . PRO A 1 89 ? -12.694 -5.697 16.675 1.00 86.62 89 PRO A CA 1
ATOM 712 C C . PRO A 1 89 ? -14.204 -5.919 16.766 1.00 86.62 89 PRO A C 1
ATOM 714 O O . PRO A 1 89 ? -14.696 -6.998 16.441 1.00 86.62 89 PRO A O 1
ATOM 717 N N . VAL A 1 90 ? -14.936 -4.896 17.200 1.00 85.44 90 VAL A N 1
ATOM 718 C CA . VAL A 1 90 ? -16.390 -4.961 17.358 1.00 85.44 90 VAL A CA 1
ATOM 719 C C . VAL A 1 90 ? -17.066 -4.327 16.145 1.00 85.44 90 VAL A C 1
ATOM 721 O O . VAL A 1 90 ? -16.788 -3.184 15.788 1.00 85.44 90 VAL A O 1
ATOM 724 N N . ARG A 1 91 ? -17.978 -5.065 15.515 1.00 82.94 91 ARG A N 1
ATOM 725 C CA . ARG A 1 91 ? -18.733 -4.660 14.328 1.00 82.94 91 ARG A CA 1
ATOM 726 C C . ARG A 1 91 ? -20.230 -4.649 14.612 1.00 82.94 91 ARG A C 1
ATOM 728 O O . ARG A 1 91 ? -20.765 -5.580 15.190 1.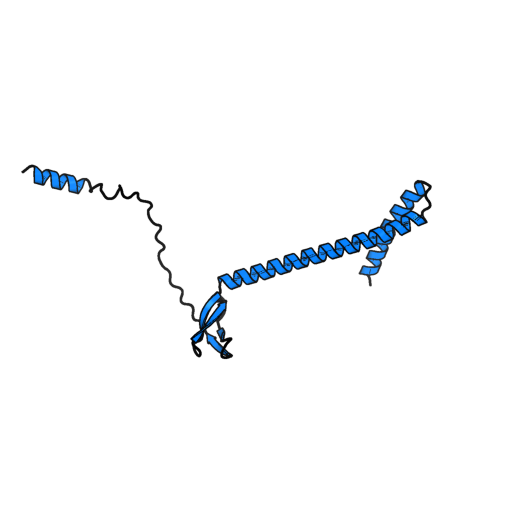00 82.94 91 ARG A O 1
ATOM 735 N N . PHE A 1 92 ? -20.934 -3.613 14.170 1.00 81.88 92 PHE A N 1
ATOM 736 C CA . PHE A 1 92 ? -22.382 -3.489 14.404 1.00 81.88 92 PHE A CA 1
ATOM 737 C C . PHE A 1 92 ? -23.247 -4.195 13.351 1.00 81.88 92 PHE A C 1
ATOM 739 O O . PHE A 1 92 ? -24.463 -4.254 13.506 1.00 81.88 92 PHE A O 1
ATOM 746 N N . ASP A 1 93 ? -22.643 -4.687 12.270 1.00 82.88 93 ASP A N 1
ATOM 747 C CA . ASP A 1 93 ? -23.342 -5.285 11.131 1.00 82.88 93 ASP A CA 1
ATOM 748 C C . ASP A 1 93 ? -23.346 -6.821 11.133 1.00 82.88 93 ASP A C 1
ATOM 750 O O . ASP A 1 93 ? -24.016 -7.426 10.298 1.00 82.88 93 ASP A O 1
ATOM 754 N N . VAL A 1 94 ? -22.615 -7.452 12.056 1.00 82.44 94 VAL A N 1
ATOM 755 C CA . VAL A 1 94 ? -22.493 -8.911 12.180 1.00 82.44 94 VAL A CA 1
ATOM 756 C C . VAL A 1 94 ? -22.484 -9.339 13.647 1.00 82.44 94 VAL A C 1
ATOM 758 O O . VAL A 1 94 ? -22.182 -8.534 14.530 1.00 82.44 94 VAL A O 1
ATOM 761 N N . ASP A 1 95 ? -22.785 -10.613 13.899 1.00 84.31 95 ASP A N 1
ATOM 762 C CA . ASP A 1 95 ? -22.614 -11.215 15.221 1.00 84.31 95 ASP A CA 1
ATOM 763 C C . ASP A 1 95 ? -21.130 -11.174 15.628 1.00 84.31 95 ASP A C 1
ATOM 765 O O . ASP A 1 95 ? -20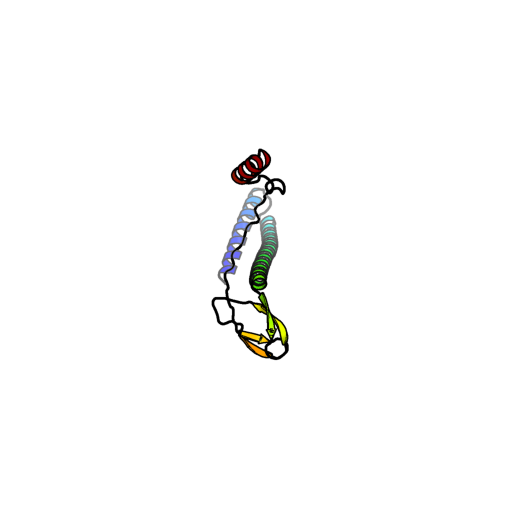.238 -11.516 14.846 1.00 84.31 95 ASP A O 1
ATOM 769 N N . ASN A 1 96 ? -20.861 -10.706 16.849 1.00 86.94 96 ASN A N 1
ATOM 770 C CA . ASN A 1 96 ? -19.504 -10.504 17.358 1.00 86.94 96 ASN A CA 1
ATOM 771 C C . ASN A 1 96 ? -19.063 -11.706 18.189 1.00 86.94 96 ASN A C 1
ATOM 773 O O . ASN A 1 96 ? -19.020 -11.640 19.420 1.00 86.94 96 ASN A O 1
ATOM 777 N N . ASP A 1 97 ? -18.718 -12.789 17.506 1.00 91.38 97 ASP A N 1
ATOM 778 C CA . ASP A 1 97 ? -18.114 -13.962 18.128 1.00 91.38 97 ASP A CA 1
ATOM 779 C C . ASP A 1 97 ? -16.591 -13.937 17.952 1.00 91.38 97 ASP A C 1
ATOM 781 O O . ASP A 1 97 ? -16.073 -13.573 16.894 1.00 91.38 97 ASP A O 1
ATOM 785 N N . PHE A 1 98 ? -15.849 -14.331 18.987 1.00 91.31 98 PHE A N 1
ATOM 786 C CA . PHE A 1 98 ? -14.393 -14.443 18.930 1.00 91.31 98 PHE A CA 1
ATOM 787 C C . PHE A 1 98 ? -13.873 -15.667 19.679 1.00 91.31 98 PHE A C 1
ATOM 789 O O . PHE A 1 98 ? -14.408 -16.087 20.708 1.00 91.31 98 PHE A O 1
ATOM 796 N N . GLU A 1 99 ? -12.767 -16.216 19.191 1.00 91.88 99 GLU A N 1
ATOM 797 C CA . GLU A 1 99 ? -12.020 -17.252 19.893 1.00 91.88 99 GLU A CA 1
ATOM 798 C C . GLU A 1 99 ? -10.945 -16.614 20.770 1.00 91.88 99 GLU A C 1
ATOM 800 O O . GLU A 1 99 ? -10.168 -15.762 20.335 1.00 91.88 99 GLU A O 1
ATOM 805 N N . CYS A 1 100 ? -10.893 -17.011 22.038 1.00 92.00 100 CYS A N 1
ATOM 806 C CA . CYS A 1 100 ? -9.886 -16.488 22.951 1.00 92.00 100 CYS A CA 1
ATOM 807 C C . CYS A 1 100 ? -8.488 -17.018 22.591 1.00 92.00 100 CYS A C 1
ATOM 809 O O . CYS A 1 100 ? -8.285 -18.230 22.562 1.00 92.00 100 CYS A O 1
ATOM 811 N N . ILE A 1 101 ? -7.502 -16.127 22.445 1.00 91.00 101 ILE A N 1
ATOM 812 C CA . ILE A 1 101 ? -6.119 -16.471 22.061 1.00 91.00 101 ILE A CA 1
ATOM 813 C C . ILE A 1 101 ? -5.464 -17.429 23.072 1.00 91.00 101 ILE A C 1
ATOM 815 O O . ILE A 1 101 ? -4.663 -18.282 22.702 1.00 91.00 101 ILE A O 1
ATOM 819 N N . ASN A 1 102 ? -5.819 -17.309 24.356 1.00 92.00 102 ASN A N 1
ATOM 820 C CA . ASN A 1 102 ? -5.186 -18.077 25.428 1.00 92.00 102 ASN A CA 1
ATOM 821 C C . ASN A 1 102 ? -5.805 -19.471 25.641 1.00 92.00 102 ASN A C 1
ATOM 823 O O . ASN A 1 102 ? -5.100 -20.413 25.985 1.00 92.00 102 ASN A O 1
ATOM 827 N N . CYS A 1 103 ? -7.126 -19.618 25.477 1.00 92.75 103 CYS A N 1
ATOM 828 C CA . CYS A 1 103 ? -7.826 -20.874 25.7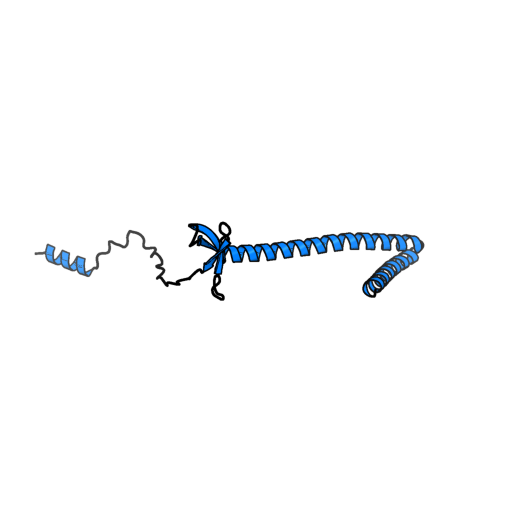95 1.00 92.75 103 CYS A CA 1
ATOM 829 C C . CYS A 1 103 ? -8.558 -21.527 24.614 1.00 92.75 103 CYS A C 1
ATOM 831 O O . CYS A 1 103 ? -9.083 -22.626 24.781 1.00 92.75 103 CYS A O 1
ATOM 833 N N . GLY A 1 104 ? -8.625 -20.867 23.453 1.00 93.12 104 GLY A N 1
ATOM 834 C CA . GLY A 1 104 ? -9.253 -21.385 22.233 1.00 93.12 104 GLY A CA 1
ATOM 835 C C . GLY A 1 104 ? -10.767 -21.590 22.322 1.00 93.12 104 GLY A C 1
ATOM 836 O O . GLY A 1 104 ? -11.343 -22.263 21.476 1.00 93.12 104 GLY A O 1
ATOM 837 N N . LYS A 1 105 ? -11.428 -21.069 23.363 1.00 94.06 105 LYS A N 1
ATOM 838 C CA . LYS A 1 105 ? -12.882 -21.201 23.525 1.00 94.06 105 LYS A CA 1
ATOM 839 C C . LYS A 1 105 ? -13.622 -20.043 22.845 1.00 94.06 105 LYS A C 1
ATOM 841 O O . LYS A 1 105 ? -13.151 -18.904 22.955 1.00 94.06 105 LYS A O 1
ATOM 846 N N . PRO A 1 106 ? -14.777 -20.309 22.206 1.00 93.81 106 PRO A N 1
ATOM 847 C CA . PRO A 1 106 ? -15.594 -19.275 21.585 1.00 93.81 106 PRO A CA 1
ATOM 848 C C . PRO A 1 106 ? -16.307 -18.438 22.653 1.00 93.81 106 PRO A C 1
ATOM 850 O O . PRO A 1 106 ? -16.823 -18.973 23.636 1.00 93.81 106 PRO A O 1
ATOM 853 N N . ASN A 1 107 ? -16.333 -17.126 22.460 1.00 92.25 107 ASN A N 1
ATOM 854 C CA . ASN A 1 107 ? -17.040 -16.150 23.281 1.00 92.25 107 ASN A CA 1
ATOM 855 C C . ASN A 1 107 ? -17.872 -15.250 22.363 1.00 92.25 107 ASN A C 1
ATOM 857 O O . ASN A 1 107 ? -17.437 -14.948 21.258 1.00 92.25 107 ASN A O 1
ATOM 861 N N . ALA A 1 108 ? -19.023 -14.792 22.848 1.00 90.75 108 ALA A N 1
ATOM 862 C CA . ALA A 1 108 ? -19.881 -13.841 22.148 1.00 90.75 108 ALA A CA 1
ATOM 863 C C . ALA A 1 108 ? -19.864 -12.493 22.879 1.00 90.75 108 ALA A C 1
ATOM 865 O O . ALA A 1 108 ? -19.915 -12.454 24.114 1.00 90.75 108 ALA A O 1
ATOM 866 N N . ILE A 1 109 ? -19.801 -11.393 22.132 1.00 89.31 109 ILE A N 1
ATOM 867 C CA . ILE A 1 109 ? -19.834 -10.027 22.661 1.00 89.31 109 ILE A CA 1
ATOM 868 C C . ILE A 1 109 ? -21.225 -9.438 22.423 1.00 89.31 109 ILE A C 1
ATOM 870 O O . ILE A 1 109 ? -21.660 -9.273 21.285 1.00 89.31 109 ILE A O 1
ATOM 874 N N . TYR A 1 110 ? -21.900 -9.056 23.508 1.00 86.81 110 TYR A N 1
ATOM 875 C CA . TYR A 1 110 ? -23.161 -8.317 23.452 1.00 86.81 110 TYR A CA 1
ATOM 876 C C . TYR A 1 110 ? -22.901 -6.826 23.643 1.00 86.81 110 TYR A C 1
ATOM 878 O O . TYR A 1 110 ? -22.321 -6.414 24.648 1.00 86.81 110 TYR A O 1
ATOM 886 N N . ILE A 1 111 ? -23.359 -6.010 22.696 1.00 85.62 111 ILE A N 1
ATOM 887 C CA . ILE A 1 111 ? -23.164 -4.560 22.726 1.00 85.62 111 ILE A CA 1
ATOM 888 C C . ILE A 1 111 ? -24.472 -3.892 23.148 1.00 85.62 111 ILE A C 1
ATOM 890 O O . ILE A 1 111 ? -25.464 -3.931 22.423 1.00 85.62 111 ILE A O 1
ATOM 894 N N . GLY A 1 112 ? -24.473 -3.254 24.318 1.00 84.44 112 GLY A N 1
ATOM 895 C CA . GLY A 1 112 ? -25.555 -2.371 24.752 1.00 84.44 112 GLY A CA 1
ATOM 896 C C . GLY A 1 112 ? -25.222 -0.920 24.418 1.00 84.44 112 GLY A C 1
ATOM 897 O O . GLY A 1 112 ? -24.237 -0.388 24.925 1.00 84.44 112 GLY A O 1
ATOM 898 N N . VAL A 1 113 ? -26.030 -0.269 23.579 1.00 82.38 113 VAL A N 1
ATOM 899 C CA . VAL A 1 113 ? -25.854 1.154 23.248 1.00 82.38 113 VAL A CA 1
ATOM 900 C C . VAL A 1 113 ? -26.794 1.993 24.111 1.00 82.38 113 VAL A C 1
ATOM 902 O O . VAL A 1 113 ? -28.012 1.875 23.999 1.00 82.38 113 VAL A O 1
ATOM 905 N N . THR A 1 114 ? -26.228 2.871 24.943 1.00 89.44 114 THR A N 1
ATOM 906 C CA . THR A 1 114 ? -26.985 3.803 25.795 1.00 89.44 114 THR A CA 1
ATOM 907 C C . THR A 1 114 ? -26.683 5.241 25.388 1.00 89.44 114 THR A C 1
ATOM 909 O O . THR A 1 114 ? -25.522 5.623 25.248 1.00 89.44 114 THR A O 1
ATOM 912 N N . VAL A 1 115 ? -27.723 6.059 25.214 1.00 88.06 115 VAL A N 1
ATOM 913 C CA . VAL A 1 115 ? -27.584 7.488 24.894 1.00 88.06 115 VAL A CA 1
ATOM 914 C C . VAL A 1 115 ? -27.477 8.294 26.188 1.00 88.06 115 VAL A C 1
ATOM 916 O O . VAL A 1 115 ? -28.252 8.085 27.117 1.00 88.06 115 VAL A O 1
ATOM 919 N N . THR A 1 116 ? -26.539 9.240 26.240 1.00 89.50 116 THR A N 1
ATOM 920 C CA . THR A 1 116 ? -26.392 10.185 27.356 1.00 89.50 116 THR A CA 1
ATOM 921 C C . THR A 1 116 ? -26.357 11.625 26.850 1.00 89.50 116 THR A C 1
ATOM 923 O O . THR A 1 116 ? -25.921 11.890 25.727 1.00 89.50 116 THR A O 1
ATOM 926 N N . GLN A 1 117 ? -26.827 12.569 27.667 1.00 90.38 117 GLN A N 1
ATOM 927 C CA . GLN A 1 117 ? -26.804 13.986 27.322 1.00 90.38 117 GLN A CA 1
ATOM 928 C C . GLN A 1 117 ? -25.390 14.546 27.502 1.00 90.38 117 GLN A C 1
ATOM 930 O O . GLN A 1 117 ? -24.832 14.528 28.598 1.00 90.38 117 GLN A O 1
ATOM 935 N N . LYS A 1 118 ? -24.817 15.099 26.430 1.00 87.56 118 LYS A N 1
ATOM 936 C CA . LYS A 1 118 ? -23.562 15.851 26.501 1.00 87.56 118 LYS A CA 1
ATOM 937 C C . LYS A 1 118 ? -23.871 17.299 26.878 1.00 87.56 118 LYS A C 1
ATOM 939 O O . LYS A 1 118 ? -24.447 18.028 26.074 1.00 87.56 118 LYS A O 1
ATOM 944 N N . THR A 1 119 ? -23.495 17.728 28.079 1.00 87.88 119 THR A N 1
ATOM 945 C CA . THR A 1 119 ? -23.567 19.144 28.454 1.00 87.88 119 THR A CA 1
ATOM 946 C C . THR A 1 119 ? -22.325 19.872 27.943 1.00 87.88 119 THR A C 1
ATOM 948 O O . THR A 1 119 ? -21.194 19.405 28.087 1.00 87.88 119 THR A O 1
ATOM 951 N N . THR A 1 120 ? -22.519 21.017 27.294 1.00 83.94 120 THR A N 1
ATOM 952 C CA . THR A 1 120 ? -21.427 21.953 27.015 1.00 83.94 120 THR A CA 1
ATOM 953 C C . THR A 1 120 ? -21.234 22.822 28.251 1.00 83.94 120 THR A C 1
ATOM 955 O O . THR A 1 120 ? -22.218 23.426 28.690 1.00 83.94 120 THR A O 1
ATOM 958 N N . PRO A 1 121 ? -20.024 22.909 28.831 1.00 80.69 121 PRO A N 1
ATOM 959 C CA . PRO A 1 121 ? -19.802 23.811 29.948 1.00 80.69 121 PRO A CA 1
ATOM 960 C C . PRO A 1 121 ? -20.105 25.237 29.486 1.00 80.69 121 PRO A C 1
ATOM 962 O O . PRO A 1 121 ? -19.555 25.713 28.492 1.00 80.69 121 PRO A O 1
ATOM 965 N N . LEU A 1 122 ? -21.010 25.906 30.194 1.00 76.81 122 LEU A N 1
ATOM 966 C CA . LEU A 1 122 ? -21.218 27.335 30.027 1.00 76.81 122 LEU A CA 1
ATOM 967 C C . LEU A 1 122 ? -19.928 28.028 30.473 1.00 76.81 122 LEU A C 1
ATOM 969 O O . LEU A 1 122 ? -19.533 27.918 31.633 1.00 76.81 122 LEU A O 1
ATOM 973 N N . ASN A 1 123 ? -19.257 28.717 29.549 1.00 70.06 123 ASN A N 1
ATOM 974 C CA . ASN A 1 123 ? -18.127 29.588 29.864 1.00 70.06 123 ASN A CA 1
ATOM 975 C C . ASN A 1 123 ? -18.664 30.863 30.527 1.00 70.06 123 ASN A C 1
ATOM 977 O O . ASN A 1 123 ? -18.730 31.925 29.911 1.00 70.06 123 ASN A O 1
ATOM 981 N N . VAL A 1 124 ? -19.148 30.727 31.759 1.00 70.44 124 VAL A N 1
ATOM 982 C CA . VAL A 1 124 ? -19.543 31.855 32.594 1.00 70.44 124 VAL A CA 1
ATOM 983 C C . VAL A 1 124 ? -18.360 32.219 33.478 1.00 70.44 124 VAL A C 1
ATOM 985 O O . VAL A 1 124 ? -17.844 31.394 34.231 1.00 70.44 124 VAL A O 1
ATOM 988 N N . SER A 1 125 ? -17.895 33.465 33.369 1.00 62.47 125 SER A N 1
ATOM 989 C CA . SER A 1 125 ? -16.921 34.011 34.310 1.00 62.47 125 SER A CA 1
ATOM 990 C C . SER A 1 125 ? -17.486 33.912 35.737 1.00 62.47 125 SER A C 1
ATOM 992 O O . SER A 1 125 ? -18.659 34.239 35.933 1.00 62.47 125 SER A O 1
ATOM 994 N N . PRO A 1 126 ? -16.679 33.543 36.752 1.00 59.34 126 PRO A N 1
ATOM 995 C CA . PRO A 1 126 ? -17.131 33.366 38.141 1.00 59.34 126 PRO A CA 1
ATOM 996 C C . PRO A 1 126 ? -17.720 34.630 38.803 1.00 59.34 126 PRO A C 1
ATOM 998 O O . PRO A 1 126 ? -18.158 34.581 39.945 1.00 59.34 126 PRO A O 1
ATOM 1001 N N . LEU A 1 127 ? -17.765 35.759 38.092 1.00 56.50 127 LEU A N 1
ATOM 1002 C CA . LEU A 1 127 ? -18.302 37.035 38.560 1.00 56.50 127 LEU A CA 1
ATOM 1003 C C . LEU A 1 127 ? -19.804 37.233 38.280 1.00 56.50 127 LEU A C 1
ATOM 1005 O O . LEU A 1 127 ? -20.365 38.207 38.766 1.00 56.50 127 LEU A O 1
ATOM 1009 N N . MET A 1 128 ? -20.475 36.337 37.542 1.00 50.84 128 MET A N 1
ATOM 1010 C CA . MET A 1 128 ? -21.918 36.472 37.252 1.00 50.84 128 MET A CA 1
ATOM 1011 C C . MET A 1 128 ? -22.851 35.754 38.243 1.00 50.84 128 MET A C 1
ATOM 1013 O O . MET A 1 128 ? -24.062 35.793 38.065 1.00 50.84 128 MET A O 1
ATOM 1017 N N . ILE A 1 129 ? -22.330 35.123 39.302 1.00 54.03 129 ILE A N 1
ATOM 1018 C CA . ILE A 1 129 ? -23.173 34.442 40.309 1.00 54.03 129 ILE A CA 1
ATOM 1019 C C . ILE A 1 129 ? -23.742 35.433 41.352 1.00 54.03 129 ILE A C 1
ATOM 1021 O O . ILE A 1 129 ? -24.682 35.101 42.063 1.00 54.03 129 ILE A O 1
ATOM 1025 N N . ASN A 1 130 ? -23.249 36.678 41.403 1.00 50.84 130 ASN A N 1
ATOM 1026 C CA . ASN A 1 130 ? -23.627 37.646 42.445 1.00 50.84 130 ASN A CA 1
ATOM 1027 C C . ASN A 1 130 ? -24.561 38.780 42.003 1.00 50.84 130 ASN A C 1
ATOM 1029 O O . ASN A 1 130 ? -24.825 39.680 42.801 1.00 50.84 130 ASN A O 1
ATOM 1033 N N . THR A 1 131 ? -25.118 38.758 40.792 1.00 54.69 131 THR A N 1
ATOM 1034 C CA . THR A 1 131 ? -26.304 39.587 40.541 1.00 54.69 131 THR A CA 1
ATOM 1035 C C . THR A 1 131 ? -27.503 38.845 41.104 1.00 54.69 131 THR A C 1
ATOM 1037 O O . THR A 1 131 ? -28.186 38.114 40.389 1.00 54.69 131 THR A O 1
ATOM 1040 N N . LEU A 1 132 ? -27.698 39.003 42.417 1.00 56.41 132 LEU A N 1
ATOM 1041 C CA . LEU A 1 132 ? -28.986 38.813 43.074 1.00 56.41 132 LEU A CA 1
ATOM 1042 C C . LEU A 1 132 ? -30.092 39.292 42.135 1.00 56.41 132 LEU A C 1
ATOM 1044 O O . LEU A 1 132 ? -29.992 40.368 41.536 1.00 56.41 132 LEU A O 1
ATOM 1048 N N . ASN A 1 133 ? -31.119 38.465 41.994 1.00 62.84 133 ASN A N 1
ATOM 1049 C CA . ASN A 1 133 ? -32.318 38.822 41.261 1.00 62.84 133 ASN A CA 1
ATOM 1050 C C . ASN A 1 133 ? -32.811 40.174 41.827 1.00 62.84 133 ASN A C 1
ATOM 1052 O O . ASN A 1 133 ? -32.926 40.281 43.051 1.00 62.84 133 ASN A O 1
ATOM 1056 N N . PRO A 1 134 ? -33.045 41.225 41.018 1.00 64.50 134 PRO A N 1
ATOM 1057 C CA . PRO A 1 134 ? -33.423 42.553 41.524 1.00 64.50 134 PRO A CA 1
ATOM 1058 C C . PRO A 1 134 ? -34.658 42.526 42.444 1.00 64.50 134 PRO A C 1
ATOM 1060 O O . PRO A 1 134 ? -34.834 43.408 43.285 1.00 64.50 134 PRO A O 1
ATOM 1063 N N . ASP A 1 135 ? -35.480 41.482 42.338 1.00 67.19 135 ASP A N 1
ATOM 1064 C CA . ASP A 1 135 ? -36.624 41.232 43.214 1.00 67.19 135 ASP A CA 1
ATOM 1065 C C . ASP A 1 135 ? -36.220 40.864 44.659 1.00 67.19 135 ASP A C 1
ATOM 1067 O O . ASP A 1 135 ? -36.894 41.279 45.602 1.00 67.19 135 ASP A O 1
ATOM 1071 N N . GLU A 1 136 ? -35.102 40.153 44.864 1.00 67.06 136 GLU A N 1
ATOM 1072 C CA . GLU A 1 136 ? -34.583 39.826 46.205 1.00 67.06 136 GLU A CA 1
ATOM 1073 C C . GLU A 1 136 ? -33.954 41.045 46.891 1.00 67.06 136 GLU A C 1
ATOM 1075 O O . GLU A 1 136 ? -34.160 41.246 48.087 1.00 67.06 136 GLU A O 1
ATOM 1080 N N . GLN A 1 137 ? -33.247 41.903 46.147 1.00 69.94 137 GLN A N 1
ATOM 1081 C CA . GLN A 1 137 ? -32.686 43.145 46.701 1.00 69.94 137 GLN A CA 1
ATOM 1082 C C . GLN A 1 137 ? -33.790 44.113 47.148 1.00 69.94 137 GLN A C 1
ATOM 1084 O O . GLN A 1 137 ? -33.742 44.627 48.263 1.00 69.94 137 GLN A O 1
ATOM 1089 N N . ASN A 1 138 ? -34.848 44.267 46.346 1.00 71.62 138 ASN A N 1
ATOM 1090 C CA . ASN A 1 138 ? -36.003 45.091 46.712 1.00 71.62 138 ASN A CA 1
ATOM 1091 C C . ASN A 1 138 ? -36.760 44.573 47.948 1.00 71.62 138 ASN A C 1
ATOM 1093 O O . ASN A 1 138 ? -37.396 45.359 48.654 1.00 71.62 138 ASN A O 1
ATOM 1097 N N . ALA A 1 139 ? -36.735 43.263 48.210 1.00 72.88 139 ALA A N 1
ATOM 1098 C CA . ALA A 1 139 ? -37.348 42.687 49.404 1.00 72.88 139 ALA A CA 1
ATOM 1099 C C . ALA A 1 139 ? -36.514 42.966 50.667 1.00 72.88 139 ALA A C 1
ATOM 1101 O O . ALA A 1 139 ? -37.079 43.290 51.711 1.00 72.88 139 ALA A O 1
ATOM 1102 N N . ILE A 1 140 ? -35.185 42.891 50.565 1.00 70.81 140 ILE A N 1
ATOM 1103 C CA . ILE A 1 140 ? -34.262 43.164 51.676 1.00 70.81 140 ILE A CA 1
ATOM 1104 C C . ILE A 1 140 ? -34.281 44.651 52.053 1.00 70.81 140 ILE A C 1
A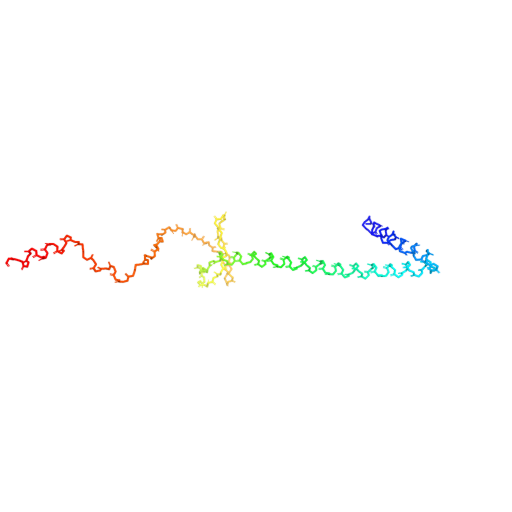TOM 1106 O O . ILE A 1 140 ? -34.367 44.974 53.238 1.00 70.81 140 ILE A O 1
ATOM 1110 N N . ASP A 1 141 ? -34.290 45.551 51.068 1.00 75.38 141 ASP A N 1
ATOM 1111 C CA . ASP A 1 141 ? -34.306 46.994 51.328 1.00 75.38 141 ASP A CA 1
ATOM 1112 C C . ASP A 1 141 ? -35.578 47.426 52.071 1.00 75.38 141 ASP A C 1
ATOM 1114 O O . ASP A 1 141 ? -35.496 48.193 53.032 1.00 75.38 141 ASP A O 1
ATOM 1118 N N . LYS A 1 142 ? -36.742 46.859 51.717 1.00 75.69 142 LYS A N 1
ATOM 1119 C CA . LYS A 1 142 ? -38.009 47.114 52.427 1.00 75.69 142 LYS A CA 1
ATOM 1120 C C . LYS A 1 142 ? -37.975 46.652 53.883 1.00 75.69 142 LYS A C 1
ATOM 1122 O O . LYS A 1 142 ? -38.464 47.371 54.746 1.00 75.69 142 LYS A O 1
ATOM 1127 N N . LEU A 1 143 ? -37.373 45.494 54.155 1.00 74.25 143 LEU A N 1
ATOM 1128 C CA . LEU A 1 143 ? -37.234 44.957 55.514 1.00 74.25 143 LEU A CA 1
ATOM 1129 C C . LEU A 1 143 ? -36.227 45.740 56.371 1.00 74.25 143 LEU A C 1
ATOM 1131 O O . LEU A 1 143 ? -36.279 45.658 57.591 1.00 74.25 143 LEU A O 1
ATOM 1135 N N . SER A 1 144 ? -35.309 46.485 55.750 1.00 69.75 144 SER A N 1
ATOM 1136 C CA . SER A 1 144 ? -34.306 47.303 56.448 1.00 69.75 144 SER A CA 1
ATOM 1137 C C . SER A 1 144 ? -34.755 48.740 56.747 1.00 69.75 144 SER A C 1
ATOM 1139 O O . SER A 1 144 ? -34.054 49.464 57.453 1.00 69.75 144 SER A O 1
ATOM 1141 N N . SER A 1 145 ? -35.901 49.158 56.195 1.00 65.62 145 SER A N 1
ATOM 1142 C CA . SER A 1 145 ? -36.453 50.516 56.320 1.00 65.62 145 SER A CA 1
ATOM 1143 C C . SER A 1 145 ? -37.583 50.664 57.350 1.00 65.62 145 SER A C 1
ATOM 1145 O O . SER A 1 145 ? -38.147 51.753 57.460 1.00 65.62 145 SER A O 1
ATOM 1147 N N . GLU A 1 146 ? -37.910 49.593 58.082 1.00 50.00 146 GLU A N 1
ATOM 1148 C CA . GLU A 1 146 ? -38.860 49.575 59.212 1.00 50.00 146 GLU A CA 1
ATOM 1149 C C . GLU A 1 146 ? -38.148 49.583 60.571 1.00 50.00 146 GLU A C 1
ATOM 1151 O O . GLU A 1 146 ? -37.134 48.862 60.724 1.00 50.00 146 GLU A O 1
#

pLDDT: mean 83.17, std 10.42, range [50.0, 94.31]

Radius of gyration: 38.52 Å; chains: 1; bounding box: 66×72×101 Å

Secondary structure (DSSP, 8-state):
-HHHHHHHHHHHHHHHHHHHHHHTTTS-THHHHHHHHHHHHHHHHHHHHHHHHHHHHHHHHHHHHHHHHHHHTEEEEE-TTT--EEEEE--SSS--EEE-TTT--EEE----------PPPP---TTSTT---HHHHHHHHHHH--

Foldseek 3Di:
DVVVVVVVVVLQVVLQVQLVVVVVVVNHSPVSSVVSSVVVVVVVVVVVVVVVVVVVVVVVVVVVVVVVVQQVQWDFDQDPPPRDTDTARDDPPDWGWDQDPPPRDIDGDDDDDDDDDDDDDDPDDPVPPPPDDVVVVVVVVVVVVD